Protein AF-A0A358FY50-F1 (afdb_monomer_lite)

pLDDT: mean 78.14, std 11.71, range [50.5, 92.5]

Structure (mmCIF, N/CA/C/O backbone):
data_AF-A0A358FY50-F1
#
_entry.id   AF-A0A358FY50-F1
#
loop_
_atom_site.group_PDB
_atom_site.id
_atom_site.type_symbol
_atom_site.label_atom_id
_atom_site.label_alt_id
_atom_site.label_comp_id
_atom_site.label_asym_id
_atom_site.label_entity_id
_atom_site.label_seq_id
_atom_site.pdbx_PDB_ins_code
_atom_site.Cartn_x
_atom_site.Cartn_y
_atom_site.Cartn_z
_atom_site.occupancy
_atom_site.B_iso_or_equiv
_atom_site.auth_seq_id
_atom_site.auth_comp_id
_atom_site.auth_asym_id
_atom_site.auth_atom_id
_atom_site.pdbx_PDB_model_num
ATOM 1 N N . MET A 1 1 ? 14.376 -24.838 -35.888 1.00 52.25 1 MET A N 1
ATOM 2 C CA . MET A 1 1 ? 13.036 -24.900 -35.250 1.00 52.25 1 MET A CA 1
ATOM 3 C C . MET A 1 1 ? 13.033 -25.399 -33.799 1.00 52.25 1 MET A C 1
ATOM 5 O O . MET A 1 1 ? 12.183 -24.951 -33.048 1.00 52.25 1 MET A O 1
ATOM 9 N N . LYS A 1 2 ? 13.970 -26.251 -33.352 1.00 51.75 2 LYS A N 1
ATOM 10 C CA . LYS A 1 2 ? 13.984 -26.792 -31.972 1.00 51.75 2 LYS A CA 1
ATOM 11 C C . LYS A 1 2 ? 14.317 -25.758 -30.870 1.00 51.75 2 LYS A C 1
ATOM 13 O O . LYS A 1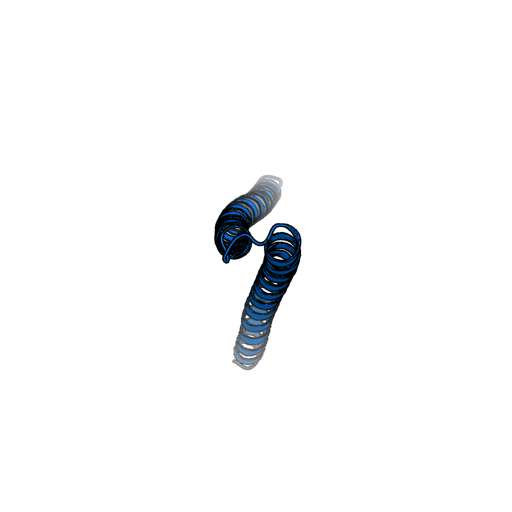 2 ? 13.880 -25.917 -29.741 1.00 51.75 2 LYS A O 1
ATOM 18 N N . LEU A 1 3 ? 15.006 -24.665 -31.219 1.00 57.34 3 LEU A N 1
ATOM 19 C CA . LEU A 1 3 ? 15.393 -23.588 -30.289 1.00 57.34 3 LEU A CA 1
ATOM 20 C C . LEU A 1 3 ? 14.239 -22.635 -29.910 1.00 57.34 3 LEU A C 1
ATOM 22 O O . LEU A 1 3 ? 14.252 -22.076 -28.820 1.00 57.34 3 LEU A O 1
ATOM 26 N N . LEU A 1 4 ? 13.216 -22.487 -30.762 1.00 59.28 4 LEU A N 1
ATOM 27 C CA . LEU A 1 4 ? 12.062 -21.616 -30.480 1.00 59.28 4 LEU A CA 1
ATOM 28 C C . LEU A 1 4 ? 11.100 -22.238 -29.451 1.00 59.28 4 LEU A C 1
ATOM 30 O O . LEU A 1 4 ? 10.488 -21.524 -28.662 1.00 59.28 4 LEU A O 1
ATOM 34 N N . PHE A 1 5 ? 10.993 -23.571 -29.424 1.00 59.81 5 PHE A N 1
ATOM 35 C CA . PHE A 1 5 ? 10.081 -24.282 -28.521 1.00 59.81 5 PHE A CA 1
ATOM 36 C C . PHE A 1 5 ? 10.575 -24.341 -27.067 1.00 59.81 5 PHE A C 1
ATOM 38 O O . PHE A 1 5 ? 9.751 -24.328 -26.156 1.00 59.81 5 PHE A O 1
ATOM 45 N N . THR A 1 6 ? 11.892 -24.355 -26.830 1.00 59.84 6 THR A N 1
ATOM 46 C CA . THR A 1 6 ? 12.453 -24.278 -25.468 1.00 59.84 6 THR A CA 1
ATOM 47 C C . THR A 1 6 ? 12.251 -22.884 -24.869 1.00 59.84 6 THR A C 1
ATOM 49 O O . THR A 1 6 ? 11.732 -22.768 -23.762 1.00 59.84 6 THR A O 1
ATOM 52 N N . GLN A 1 7 ? 12.539 -21.831 -25.640 1.00 57.62 7 GLN A N 1
ATOM 53 C CA . GLN A 1 7 ? 12.377 -20.433 -25.215 1.00 57.62 7 GLN A CA 1
ATOM 54 C C . GLN A 1 7 ? 10.916 -20.085 -24.875 1.00 57.62 7 GLN A C 1
ATOM 56 O O . GLN A 1 7 ? 10.644 -19.411 -23.883 1.00 57.62 7 GLN A O 1
ATOM 61 N N . ALA A 1 8 ? 9.951 -20.601 -25.647 1.00 55.78 8 ALA A N 1
ATOM 62 C CA . ALA A 1 8 ? 8.519 -20.399 -25.397 1.00 55.78 8 ALA A CA 1
ATOM 63 C C . ALA A 1 8 ? 7.991 -21.125 -24.141 1.00 55.78 8 ALA A C 1
ATOM 65 O O . ALA A 1 8 ? 6.948 -20.752 -23.601 1.00 55.78 8 ALA A O 1
ATOM 66 N N . ARG A 1 9 ? 8.680 -22.176 -23.674 1.00 56.66 9 ARG A N 1
ATOM 67 C CA . ARG A 1 9 ? 8.318 -22.895 -22.443 1.00 56.66 9 ARG A CA 1
ATOM 68 C C . ARG A 1 9 ? 8.918 -22.233 -21.204 1.00 56.66 9 ARG A C 1
ATOM 70 O O . ARG A 1 9 ? 8.243 -22.149 -20.185 1.00 56.66 9 ARG A O 1
ATOM 77 N N . GLU A 1 10 ? 10.142 -21.733 -21.319 1.00 54.81 10 GLU A N 1
ATOM 78 C CA . GLU A 1 10 ? 10.875 -21.055 -20.244 1.00 54.81 10 GLU A CA 1
ATOM 79 C C . GLU A 1 10 ? 10.226 -19.706 -19.873 1.00 54.81 10 GLU A C 1
ATOM 81 O O . GLU A 1 10 ? 9.987 -19.416 -18.703 1.00 54.81 10 GLU A O 1
ATOM 86 N N . SER A 1 11 ? 9.796 -18.938 -20.880 1.00 53.97 11 SER A N 1
ATOM 87 C CA . SER A 1 11 ? 9.092 -17.657 -20.696 1.00 53.97 11 SER A CA 1
ATOM 88 C C . SER A 1 11 ? 7.673 -17.787 -20.115 1.00 53.97 11 SER A C 1
ATOM 90 O O . SER A 1 11 ? 7.216 -16.885 -19.413 1.00 53.97 11 SER A O 1
ATOM 92 N N . ARG A 1 12 ? 6.974 -18.912 -20.338 1.00 58.34 12 ARG A N 1
ATOM 93 C CA . ARG A 1 12 ? 5.660 -19.178 -19.713 1.00 58.34 12 ARG A CA 1
ATOM 94 C C . ARG A 1 12 ? 5.758 -19.541 -18.232 1.00 58.34 12 ARG A C 1
ATOM 96 O O . ARG A 1 12 ? 4.840 -19.207 -17.492 1.00 58.34 12 ARG A O 1
ATOM 103 N N . GLY A 1 13 ? 6.834 -20.213 -17.817 1.00 58.12 13 GLY A N 1
ATOM 104 C CA . GLY A 1 13 ? 7.073 -20.545 -16.407 1.00 58.12 13 GLY A CA 1
ATOM 105 C C . GLY A 1 13 ? 7.372 -19.294 -15.584 1.00 58.12 13 GLY A C 1
ATOM 106 O O . GLY A 1 13 ? 6.643 -18.978 -14.651 1.00 58.12 13 GLY A O 1
ATOM 107 N N . SER A 1 14 ? 8.349 -18.498 -16.030 1.00 60.81 14 SER A N 1
ATOM 108 C CA . SER A 1 14 ? 8.789 -17.301 -15.301 1.00 60.81 14 SER A CA 1
ATOM 109 C C . SER A 1 14 ? 7.677 -16.263 -15.093 1.00 60.81 14 SER A C 1
ATOM 111 O O . SER A 1 14 ? 7.592 -15.668 -14.023 1.00 60.81 14 SER A O 1
ATOM 113 N N . GLY A 1 15 ? 6.785 -16.068 -16.072 1.00 61.47 15 GLY A N 1
ATOM 114 C CA . GLY A 1 15 ? 5.667 -15.131 -15.926 1.00 61.47 15 GLY A CA 1
ATOM 115 C C . GLY A 1 15 ? 4.586 -15.595 -14.941 1.00 61.47 15 GLY A C 1
ATOM 116 O O . GLY A 1 15 ? 3.962 -14.764 -14.283 1.00 61.47 15 GLY A O 1
ATOM 117 N N . ALA A 1 16 ? 4.343 -16.903 -14.823 1.00 66.06 16 ALA A N 1
ATOM 118 C CA . ALA A 1 16 ? 3.372 -17.436 -13.867 1.00 66.06 16 ALA A CA 1
ATOM 119 C C . ALA A 1 16 ? 3.906 -17.364 -12.427 1.00 66.06 16 ALA A C 1
ATOM 121 O O . ALA A 1 16 ? 3.172 -16.960 -11.524 1.00 66.06 16 ALA A O 1
ATOM 122 N N . ASP A 1 17 ? 5.191 -17.671 -12.242 1.00 75.38 17 ASP A N 1
ATOM 123 C CA . ASP A 1 17 ? 5.865 -17.647 -10.942 1.00 75.38 17 ASP A CA 1
ATOM 124 C C . ASP A 1 17 ? 5.962 -16.217 -10.372 1.00 75.38 17 ASP A C 1
ATOM 126 O O . ASP A 1 17 ? 5.681 -16.002 -9.191 1.00 75.38 17 ASP A O 1
ATOM 130 N N . ASP A 1 18 ? 6.248 -15.219 -11.220 1.00 78.56 18 ASP A N 1
ATOM 131 C CA . ASP A 1 18 ? 6.284 -13.797 -10.833 1.00 78.56 18 ASP A CA 1
ATOM 132 C C . ASP A 1 18 ? 4.912 -13.293 -10.350 1.00 78.56 18 ASP A C 1
ATOM 134 O O . ASP A 1 18 ? 4.806 -12.600 -9.332 1.00 78.56 18 ASP A O 1
ATOM 138 N N . ASN A 1 19 ? 3.837 -13.651 -11.064 1.00 79.44 19 ASN A N 1
ATOM 139 C CA . ASN A 1 19 ? 2.476 -13.256 -10.690 1.00 79.44 19 ASN A CA 1
ATOM 140 C C . ASN A 1 19 ? 2.018 -13.952 -9.404 1.00 79.44 19 ASN A C 1
ATOM 142 O O . ASN A 1 19 ? 1.390 -13.318 -8.553 1.00 79.44 19 ASN A O 1
ATOM 146 N N . LEU A 1 20 ? 2.356 -15.234 -9.237 1.00 84.31 20 LEU A N 1
ATOM 147 C CA . LEU A 1 20 ? 2.053 -15.988 -8.024 1.00 84.31 20 LEU A CA 1
ATOM 148 C C . LEU A 1 20 ? 2.803 -15.423 -6.810 1.00 84.31 20 LEU A C 1
ATOM 150 O O . LEU A 1 20 ? 2.193 -15.225 -5.759 1.00 84.31 20 LEU A O 1
ATOM 154 N N . GLY A 1 21 ? 4.092 -15.104 -6.957 1.00 85.94 21 GLY A N 1
ATOM 155 C CA . GLY A 1 21 ? 4.894 -14.492 -5.896 1.00 85.94 21 GLY A CA 1
ATOM 156 C C . GLY A 1 21 ? 4.335 -13.140 -5.456 1.00 85.94 21 GLY A C 1
ATOM 157 O O . GLY A 1 21 ? 4.178 -12.885 -4.261 1.00 85.94 21 GLY A O 1
ATOM 158 N N . ARG A 1 22 ? 3.936 -12.303 -6.419 1.00 83.75 22 ARG A N 1
ATOM 159 C CA . ARG A 1 22 ? 3.327 -10.995 -6.146 1.00 83.75 22 ARG A CA 1
ATOM 160 C C . ARG A 1 22 ? 1.952 -11.128 -5.482 1.00 83.75 22 ARG A C 1
ATOM 162 O O . ARG A 1 22 ? 1.676 -10.424 -4.516 1.00 83.75 22 ARG A O 1
ATOM 169 N N . GLY A 1 23 ? 1.119 -12.064 -5.943 1.00 87.12 23 GLY A N 1
ATOM 170 C CA . GLY A 1 23 ? -0.183 -12.352 -5.336 1.00 87.12 23 GLY A CA 1
ATOM 171 C C . GLY A 1 23 ? -0.069 -12.872 -3.901 1.00 87.12 23 GLY A C 1
ATOM 172 O O . GLY A 1 23 ? -0.811 -12.429 -3.025 1.00 87.12 23 GLY A O 1
ATOM 173 N N . MET A 1 24 ? 0.894 -13.759 -3.637 1.00 92.50 24 MET A N 1
ATOM 174 C CA . MET A 1 24 ? 1.155 -14.281 -2.295 1.00 92.50 24 MET A CA 1
ATOM 175 C C . MET A 1 24 ? 1.651 -13.190 -1.344 1.00 92.50 24 MET A C 1
ATOM 177 O O . MET A 1 24 ? 1.183 -13.111 -0.212 1.00 92.50 24 MET A O 1
ATOM 181 N N . GLU A 1 25 ? 2.538 -12.307 -1.802 1.00 89.12 25 GLU A N 1
ATOM 182 C CA . GLU A 1 25 ? 2.984 -11.165 -1.005 1.00 89.12 25 GLU A CA 1
ATOM 183 C C . GLU A 1 25 ? 1.816 -10.234 -0.640 1.00 89.12 25 GLU A C 1
ATOM 185 O O . GLU A 1 25 ? 1.663 -9.853 0.522 1.00 89.12 25 GLU A O 1
ATOM 190 N N . THR A 1 26 ? 0.944 -9.913 -1.603 1.00 88.62 26 THR A N 1
ATOM 191 C CA . THR A 1 26 ? -0.256 -9.107 -1.344 1.00 88.62 26 THR A CA 1
ATOM 192 C C . THR A 1 26 ? -1.209 -9.807 -0.374 1.00 88.62 26 THR A C 1
ATOM 194 O O . THR A 1 26 ? -1.726 -9.165 0.538 1.00 88.62 26 THR A O 1
ATOM 197 N N . ALA A 1 27 ? -1.417 -11.118 -0.516 1.00 90.44 27 ALA A N 1
ATOM 198 C CA . ALA A 1 27 ? -2.257 -11.890 0.395 1.00 90.44 27 ALA A CA 1
ATOM 199 C C . ALA A 1 27 ? -1.705 -11.891 1.830 1.00 90.44 27 ALA A C 1
ATOM 201 O O . ALA A 1 27 ? -2.470 -11.695 2.774 1.00 90.44 27 ALA A O 1
ATOM 202 N N . LEU A 1 28 ? -0.388 -12.050 2.001 1.00 92.44 28 LEU A N 1
ATOM 203 C CA . LEU A 1 28 ? 0.270 -11.979 3.309 1.00 92.44 28 LEU A CA 1
ATOM 204 C C . LEU A 1 28 ? 0.147 -10.586 3.933 1.00 92.44 28 LEU A C 1
ATOM 206 O O . LEU A 1 28 ? -0.161 -10.476 5.118 1.00 92.44 28 LEU A O 1
ATOM 210 N N . LEU A 1 29 ? 0.323 -9.525 3.141 1.00 90.81 29 LEU A N 1
ATOM 211 C CA . LEU A 1 29 ? 0.139 -8.148 3.600 1.00 90.81 29 LEU A CA 1
ATOM 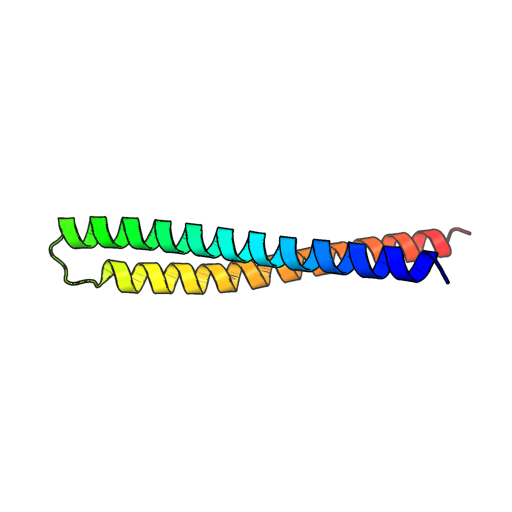212 C C . LEU A 1 29 ? -1.304 -7.907 4.070 1.00 90.81 29 LEU A C 1
ATOM 214 O O . LEU A 1 29 ? -1.524 -7.367 5.153 1.00 90.81 29 LEU A O 1
ATOM 218 N N . LEU A 1 30 ? -2.291 -8.343 3.282 1.00 89.50 30 LEU A N 1
ATOM 219 C CA . LEU A 1 30 ? -3.706 -8.237 3.639 1.00 89.50 30 LEU A CA 1
ATOM 220 C C . LEU A 1 30 ? -4.022 -9.030 4.908 1.00 89.50 30 LEU A C 1
ATOM 222 O O . 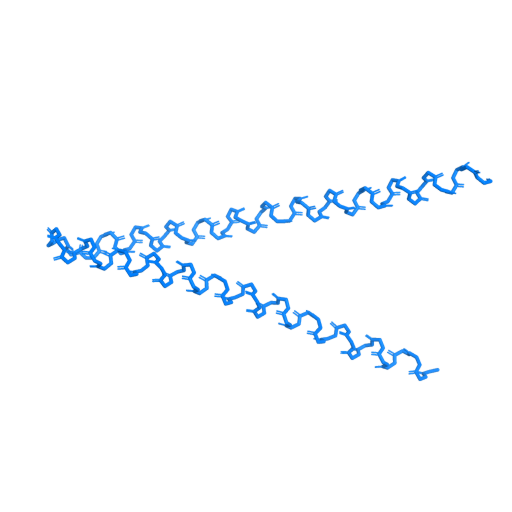LEU A 1 30 ? -4.666 -8.493 5.804 1.00 89.50 30 LEU A O 1
ATOM 226 N N . ALA A 1 31 ? -3.543 -10.272 5.015 1.00 91.81 31 ALA A N 1
ATOM 227 C CA . ALA A 1 31 ? -3.731 -11.103 6.201 1.00 91.81 31 ALA A CA 1
ATOM 228 C C . ALA A 1 31 ? -3.109 -10.464 7.453 1.00 91.81 31 ALA A C 1
ATOM 230 O O . ALA A 1 31 ? -3.719 -10.485 8.522 1.00 91.81 31 ALA A O 1
ATOM 231 N N . PHE A 1 32 ? -1.937 -9.842 7.317 1.00 92.50 32 PHE A N 1
ATOM 232 C CA . PHE A 1 32 ? -1.271 -9.122 8.398 1.00 92.50 32 PHE A CA 1
ATOM 233 C C . PHE A 1 32 ? -2.106 -7.933 8.892 1.00 92.50 32 PHE A C 1
ATOM 235 O O . PHE A 1 32 ? -2.402 -7.830 10.084 1.00 92.50 32 PHE A O 1
ATOM 242 N N . PHE A 1 33 ? -2.558 -7.068 7.981 1.00 89.38 33 PHE A N 1
ATOM 243 C CA . PHE A 1 33 ? -3.389 -5.913 8.335 1.00 89.38 33 PHE A CA 1
ATOM 244 C C . PHE A 1 33 ? -4.772 -6.310 8.858 1.00 89.38 33 PHE A C 1
ATOM 246 O O . PHE A 1 33 ? -5.282 -5.677 9.782 1.00 89.38 33 PHE A O 1
ATOM 253 N N . LEU A 1 34 ? -5.354 -7.382 8.319 1.00 89.19 34 LEU A N 1
ATOM 254 C CA . LEU A 1 34 ? -6.603 -7.958 8.805 1.00 89.19 34 LEU A CA 1
ATOM 255 C C . LEU A 1 34 ? -6.454 -8.476 10.241 1.00 89.19 34 LEU A C 1
ATOM 257 O O . LEU A 1 34 ? -7.300 -8.185 11.083 1.00 89.19 34 LEU A O 1
ATOM 261 N N . GLY A 1 35 ? -5.366 -9.195 10.536 1.00 89.75 35 GLY A N 1
ATOM 262 C CA .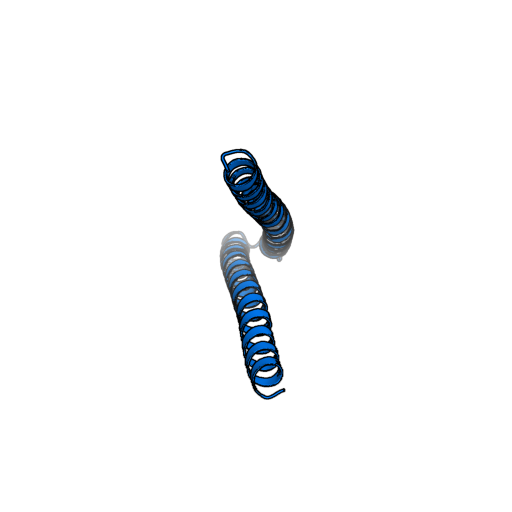 GLY A 1 35 ? -5.071 -9.702 11.877 1.00 89.75 35 GLY A CA 1
ATOM 263 C C . GLY A 1 35 ? -4.891 -8.581 12.901 1.00 89.75 35 GLY A C 1
ATOM 264 O O . GLY A 1 35 ? -5.458 -8.649 13.992 1.00 89.75 35 GLY A O 1
ATOM 265 N N . ILE A 1 36 ? -4.172 -7.516 12.533 1.00 90.31 36 ILE A N 1
ATOM 266 C CA . ILE A 1 36 ? -4.018 -6.328 13.386 1.00 90.31 36 ILE A CA 1
ATOM 267 C C . ILE A 1 36 ? -5.366 -5.637 13.597 1.00 90.31 36 ILE A C 1
ATOM 269 O O . ILE A 1 36 ? -5.725 -5.351 14.737 1.00 90.31 36 ILE A O 1
ATOM 273 N N . GLY A 1 37 ? -6.131 -5.398 12.530 1.00 85.94 37 GLY A N 1
ATOM 274 C CA . GLY A 1 37 ? -7.440 -4.752 12.630 1.00 85.94 37 GLY A CA 1
ATOM 275 C C . GLY A 1 37 ? -8.396 -5.521 13.524 1.00 85.94 37 GLY A C 1
ATOM 276 O O . GLY A 1 37 ? -9.045 -4.925 14.376 1.00 85.94 37 GLY A O 1
ATOM 277 N N . TRP A 1 38 ? -8.406 -6.848 13.403 1.00 86.88 38 TRP A N 1
ATOM 278 C CA . TRP A 1 38 ? -9.215 -7.711 14.253 1.00 86.88 38 TRP A CA 1
ATOM 279 C C . TRP A 1 38 ? -8.800 -7.630 15.726 1.00 86.88 38 TRP A C 1
ATOM 281 O O . TRP A 1 38 ? -9.660 -7.525 16.601 1.00 86.88 38 TRP A O 1
ATOM 291 N N . LEU A 1 39 ? -7.494 -7.636 16.013 1.00 87.38 39 LEU A N 1
ATOM 292 C CA . LEU A 1 39 ? -6.989 -7.534 17.381 1.00 87.38 39 LEU A CA 1
ATOM 293 C C . LEU A 1 39 ? -7.349 -6.182 18.015 1.00 87.38 39 LEU A C 1
ATOM 295 O O . LEU A 1 39 ? -7.797 -6.141 19.160 1.00 87.38 39 LEU A O 1
ATOM 299 N N . VAL A 1 40 ? -7.204 -5.094 17.255 1.00 86.38 40 VAL A N 1
ATOM 300 C CA . VAL A 1 40 ? -7.537 -3.726 17.680 1.00 86.38 40 VAL A CA 1
ATOM 301 C C . VAL A 1 40 ? -9.042 -3.582 17.916 1.00 86.38 40 VAL A C 1
ATOM 303 O O . VAL A 1 40 ? -9.448 -3.150 18.995 1.00 86.38 40 VAL A O 1
ATOM 306 N N . ASP A 1 41 ? -9.878 -4.023 16.972 1.00 84.31 41 ASP A N 1
ATOM 307 C CA . ASP A 1 41 ? -11.340 -3.990 17.110 1.00 84.31 41 ASP A CA 1
ATOM 308 C C . ASP A 1 41 ? -11.811 -4.809 18.329 1.00 84.31 41 ASP A C 1
ATOM 310 O O . ASP A 1 41 ? -12.706 -4.391 19.069 1.00 84.31 41 ASP A O 1
ATOM 314 N N . ARG A 1 42 ? -11.163 -5.951 18.608 1.00 83.75 42 ARG A N 1
ATOM 315 C CA . ARG A 1 42 ? -11.471 -6.807 19.766 1.00 83.75 42 ARG A CA 1
ATOM 316 C C . ARG A 1 42 ? -11.100 -6.170 21.106 1.00 83.75 42 ARG A C 1
ATOM 318 O O . ARG A 1 42 ? -11.751 -6.488 22.107 1.00 83.75 42 ARG A O 1
ATOM 325 N N . TRP A 1 43 ? -10.069 -5.326 21.129 1.00 85.50 43 TRP A N 1
ATOM 326 C CA . TRP A 1 43 ? -9.581 -4.638 22.327 1.00 85.50 43 TRP A CA 1
ATOM 327 C C . TRP A 1 43 ? -10.393 -3.379 22.640 1.00 85.50 43 TRP A C 1
ATOM 329 O O . TRP A 1 43 ? -10.751 -3.160 23.794 1.00 85.50 43 TRP A O 1
ATOM 339 N N . LEU A 1 44 ? -10.730 -2.580 21.621 1.00 82.00 44 LEU A N 1
ATOM 340 C CA . LEU A 1 44 ? -11.493 -1.338 21.791 1.00 82.00 44 LEU A CA 1
ATOM 341 C C . LEU A 1 44 ? -13.016 -1.540 21.790 1.00 82.00 44 LEU A C 1
ATOM 343 O O . LEU A 1 44 ? -13.759 -0.603 22.074 1.00 82.00 44 LEU A O 1
ATOM 347 N N . GLY A 1 45 ? -13.502 -2.739 21.456 1.00 78.12 45 GLY A N 1
ATOM 348 C CA . GLY A 1 45 ? -14.938 -3.018 21.349 1.00 78.12 45 GLY A CA 1
ATOM 349 C C . GLY A 1 45 ? -15.618 -2.266 20.199 1.00 78.12 45 GLY A C 1
ATOM 350 O O . GLY A 1 45 ? -16.847 -2.264 20.095 1.00 78.12 45 GLY A O 1
ATOM 351 N N . THR A 1 46 ? -14.836 -1.632 19.324 1.00 69.94 46 THR A N 1
ATOM 352 C CA . THR A 1 46 ? -15.318 -1.005 18.103 1.00 69.94 46 THR A CA 1
ATOM 353 C C . THR A 1 46 ? -15.739 -2.109 17.137 1.00 69.94 46 THR A C 1
ATOM 355 O O . THR A 1 46 ? -14.940 -2.946 16.729 1.00 69.94 46 THR A O 1
ATOM 358 N N . ARG A 1 47 ? -17.026 -2.130 16.761 1.00 71.00 47 ARG A N 1
ATOM 359 C CA . ARG A 1 47 ? -17.507 -2.861 15.567 1.00 71.00 47 ARG A CA 1
ATOM 360 C C . ARG A 1 47 ? -16.607 -2.507 14.367 1.00 71.00 47 ARG A C 1
ATOM 362 O O . ARG A 1 47 ? -16.086 -1.397 14.394 1.00 71.00 47 ARG A O 1
ATOM 369 N N . PRO A 1 48 ? -16.459 -3.373 13.338 1.00 77.75 48 PRO A N 1
ATOM 370 C CA . PRO A 1 48 ? -15.208 -3.676 12.613 1.00 77.75 48 PRO A CA 1
ATOM 371 C C . PRO A 1 48 ? -14.631 -2.518 11.771 1.00 77.75 48 PRO A C 1
ATOM 373 O O . PRO A 1 48 ? -14.425 -2.630 10.565 1.00 77.75 48 PRO A O 1
ATOM 376 N N . LEU A 1 49 ? -14.415 -1.366 12.392 1.00 85.19 49 LEU A N 1
ATOM 377 C CA . LEU A 1 49 ? -14.024 -0.110 11.773 1.00 85.19 49 LEU A CA 1
ATOM 378 C C . LEU A 1 49 ? -12.527 -0.115 11.489 1.00 85.19 49 LEU A C 1
ATOM 380 O O . LEU A 1 49 ? -12.124 0.286 10.395 1.00 85.19 49 LEU A O 1
ATOM 384 N N . PHE A 1 50 ? -11.708 -0.611 12.424 1.00 83.31 50 PHE A N 1
ATOM 385 C CA . PHE A 1 50 ? -10.268 -0.697 12.207 1.00 83.31 50 PHE A CA 1
ATOM 386 C C . PHE A 1 50 ? -9.923 -1.794 11.207 1.00 83.31 50 PHE A C 1
ATOM 388 O O . PHE A 1 50 ? -9.071 -1.560 10.355 1.00 83.31 50 PHE A O 1
ATOM 395 N N . MET A 1 51 ? -10.618 -2.935 11.222 1.00 84.25 51 MET A N 1
ATOM 396 C CA . MET A 1 51 ? -10.502 -3.942 10.163 1.00 84.25 51 MET A CA 1
ATOM 397 C C . MET A 1 51 ? -10.737 -3.336 8.777 1.00 84.25 51 MET A C 1
ATOM 399 O O . MET A 1 51 ? -9.891 -3.480 7.897 1.00 84.25 51 MET A O 1
ATOM 403 N N . ILE A 1 52 ? -11.864 -2.642 8.578 1.00 87.12 52 ILE A N 1
ATOM 404 C CA . ILE A 1 52 ? -12.204 -2.055 7.274 1.00 87.12 52 ILE A CA 1
ATOM 405 C C . ILE A 1 52 ? -11.170 -0.993 6.882 1.00 87.12 52 ILE A C 1
ATOM 407 O O . ILE A 1 52 ? -10.658 -1.021 5.763 1.00 87.12 52 ILE A O 1
ATOM 411 N N . GLY A 1 53 ? -10.816 -0.092 7.803 1.00 89.81 53 GLY A N 1
ATOM 412 C CA . GLY A 1 53 ? -9.834 0.961 7.546 1.00 89.81 53 GLY A CA 1
ATOM 413 C C . GLY A 1 53 ? -8.454 0.414 7.173 1.00 89.81 53 GLY A C 1
ATOM 414 O O . GLY A 1 53 ? -7.856 0.860 6.196 1.00 89.81 53 GLY A O 1
ATOM 415 N N . LEU A 1 54 ? -7.964 -0.591 7.900 1.00 87.25 54 LEU A N 1
ATOM 416 C CA . LEU A 1 54 ? -6.655 -1.195 7.652 1.00 87.25 54 LEU A CA 1
ATOM 417 C C . LEU A 1 54 ? -6.618 -2.028 6.370 1.00 87.25 54 LEU A C 1
ATOM 419 O O . LEU A 1 54 ? -5.611 -2.003 5.667 1.00 87.25 54 LEU A O 1
ATOM 423 N N . VAL A 1 55 ? -7.707 -2.714 6.016 1.00 86.75 55 VAL A N 1
ATOM 424 C CA . VAL A 1 55 ? -7.803 -3.419 4.728 1.00 86.75 55 VAL A CA 1
ATOM 425 C C . VAL A 1 55 ? -7.793 -2.426 3.565 1.00 86.75 55 VAL A C 1
ATOM 427 O O . VAL A 1 55 ? -7.061 -2.634 2.597 1.00 86.75 55 VAL A O 1
ATOM 430 N N . LEU A 1 56 ? -8.539 -1.319 3.663 1.00 90.88 56 LEU A N 1
ATOM 431 C CA . LEU A 1 56 ? -8.501 -0.255 2.653 1.00 90.88 56 LEU A CA 1
ATOM 432 C C . LEU A 1 56 ? -7.106 0.373 2.548 1.00 90.88 56 LEU A C 1
ATOM 434 O O . LEU A 1 56 ? -6.622 0.612 1.441 1.00 90.88 56 LEU A O 1
ATOM 438 N N . PHE A 1 57 ? -6.432 0.586 3.679 1.00 90.44 57 PHE A N 1
ATOM 439 C CA . PHE A 1 57 ? -5.057 1.076 3.707 1.00 90.44 57 PHE A CA 1
ATOM 440 C C . PHE A 1 57 ? -4.082 0.097 3.038 1.00 90.44 57 PHE A C 1
ATOM 442 O O . PHE A 1 57 ? -3.273 0.508 2.210 1.00 90.44 57 PHE A O 1
ATOM 449 N N . ALA A 1 58 ? -4.186 -1.201 3.327 1.00 87.94 58 ALA A N 1
ATOM 450 C CA . ALA A 1 58 ? -3.358 -2.233 2.707 1.00 87.94 58 ALA A CA 1
ATOM 451 C C . ALA A 1 58 ? -3.605 -2.344 1.192 1.00 87.94 58 ALA A C 1
ATOM 453 O O . ALA A 1 58 ? -2.658 -2.491 0.413 1.00 87.94 58 ALA A O 1
ATOM 454 N N . ALA A 1 59 ? -4.861 -2.212 0.755 1.00 86.38 59 ALA A N 1
ATOM 455 C CA . ALA A 1 59 ? -5.212 -2.158 -0.659 1.00 86.38 59 ALA A CA 1
ATOM 456 C C . ALA A 1 59 ? -4.584 -0.930 -1.341 1.00 86.38 59 ALA A C 1
ATOM 458 O O . ALA A 1 59 ? -3.894 -1.074 -2.351 1.00 86.38 59 ALA A O 1
ATOM 459 N N . ALA A 1 60 ? -4.737 0.264 -0.760 1.00 90.94 60 ALA A N 1
ATOM 460 C CA . ALA A 1 60 ? -4.120 1.486 -1.276 1.00 90.94 60 ALA A CA 1
ATOM 461 C C . ALA A 1 60 ? -2.584 1.386 -1.314 1.00 90.94 60 ALA A C 1
ATOM 463 O O . ALA A 1 60 ? -1.966 1.711 -2.327 1.00 90.94 60 ALA A O 1
ATOM 464 N N . GLY A 1 61 ? -1.963 0.863 -0.254 1.00 87.31 61 GLY A N 1
ATOM 465 C CA . GLY A 1 61 ? -0.522 0.618 -0.192 1.00 87.31 61 GLY A CA 1
ATOM 466 C C . GLY A 1 61 ? -0.038 -0.345 -1.278 1.00 87.31 61 GLY A C 1
ATOM 467 O O . GLY A 1 61 ? 1.003 -0.107 -1.888 1.00 87.31 61 GLY A O 1
ATOM 468 N N . SER A 1 62 ? -0.823 -1.377 -1.597 1.00 84.81 62 SER A N 1
ATOM 469 C CA . SER A 1 62 ? -0.519 -2.315 -2.687 1.00 84.81 62 SER A CA 1
ATOM 470 C C . SER A 1 62 ? -0.521 -1.623 -4.055 1.00 84.81 62 SER A C 1
ATOM 472 O O . SER A 1 62 ? 0.374 -1.860 -4.867 1.00 84.81 62 SER A O 1
ATOM 474 N N . PHE A 1 63 ? -1.464 -0.705 -4.292 1.00 86.31 63 PHE A N 1
ATOM 475 C CA . PHE A 1 63 ? -1.481 0.127 -5.501 1.00 86.31 63 PHE A CA 1
ATOM 476 C C . PHE A 1 63 ? -0.275 1.069 -5.581 1.00 86.31 63 PHE A C 1
ATOM 478 O O . PHE A 1 63 ? 0.354 1.178 -6.634 1.00 86.31 63 PHE A O 1
ATOM 485 N N . VAL A 1 64 ? 0.083 1.724 -4.473 1.00 88.88 64 VAL A N 1
ATOM 486 C CA . VAL A 1 64 ? 1.266 2.598 -4.416 1.00 88.88 64 VAL A CA 1
ATOM 487 C C . VAL A 1 64 ? 2.537 1.800 -4.699 1.00 88.88 64 VAL A C 1
ATOM 489 O O . VAL A 1 64 ? 3.345 2.217 -5.530 1.00 88.88 64 VAL A O 1
ATOM 492 N N . LYS A 1 65 ? 2.691 0.625 -4.077 1.00 84.25 65 LYS A N 1
ATOM 493 C CA . LYS A 1 65 ? 3.825 -0.271 -4.325 1.00 84.25 65 LYS A CA 1
ATOM 494 C C . LYS A 1 65 ? 3.906 -0.663 -5.799 1.00 84.25 65 LYS A C 1
ATOM 496 O O . LYS A 1 65 ? 4.987 -0.616 -6.376 1.00 84.25 65 LYS A O 1
ATOM 501 N N . MET A 1 66 ? 2.777 -1.009 -6.419 1.00 84.00 66 MET A N 1
ATOM 502 C CA . MET A 1 66 ? 2.730 -1.346 -7.843 1.00 84.00 66 MET A CA 1
ATOM 503 C C . MET A 1 66 ? 3.229 -0.189 -8.718 1.00 84.00 66 MET A C 1
ATOM 505 O O . MET A 1 66 ? 3.977 -0.426 -9.665 1.00 84.00 66 MET A O 1
ATOM 509 N N . LYS A 1 67 ? 2.867 1.056 -8.380 1.00 79.81 67 LYS A N 1
ATOM 510 C CA . LYS A 1 67 ? 3.346 2.239 -9.104 1.00 79.81 67 LYS A CA 1
ATOM 511 C C . LYS A 1 67 ? 4.859 2.429 -8.957 1.00 79.81 67 LYS A C 1
ATOM 513 O O . LYS A 1 67 ? 5.545 2.647 -9.948 1.00 79.81 67 LYS A O 1
ATOM 518 N N . LEU A 1 68 ? 5.375 2.318 -7.733 1.00 82.75 68 LEU A N 1
ATOM 519 C CA . LEU A 1 68 ? 6.805 2.475 -7.446 1.00 82.75 68 LEU A CA 1
ATOM 520 C C . LEU A 1 68 ? 7.651 1.386 -8.116 1.00 82.75 68 LEU A C 1
ATOM 522 O O . LEU A 1 68 ? 8.711 1.671 -8.669 1.00 82.75 68 LEU A O 1
ATOM 526 N N . ASP A 1 69 ? 7.174 0.141 -8.097 1.00 83.38 69 ASP A N 1
ATOM 527 C CA . ASP A 1 69 ? 7.860 -0.972 -8.752 1.00 83.38 69 ASP A CA 1
ATOM 528 C C . ASP A 1 69 ? 7.942 -0.748 -10.266 1.00 83.38 69 ASP A C 1
ATOM 530 O O . ASP A 1 69 ? 8.999 -0.949 -10.864 1.00 83.38 69 ASP A O 1
ATOM 534 N N . TYR A 1 70 ? 6.862 -0.249 -10.874 1.00 80.00 70 TYR A N 1
ATOM 535 C CA . TYR A 1 70 ? 6.840 0.097 -12.292 1.00 80.00 70 TYR A CA 1
ATOM 536 C C . TYR A 1 70 ? 7.868 1.180 -12.650 1.00 80.00 70 TYR A C 1
ATOM 538 O O . TYR A 1 70 ? 8.649 0.982 -13.584 1.00 80.00 70 TYR A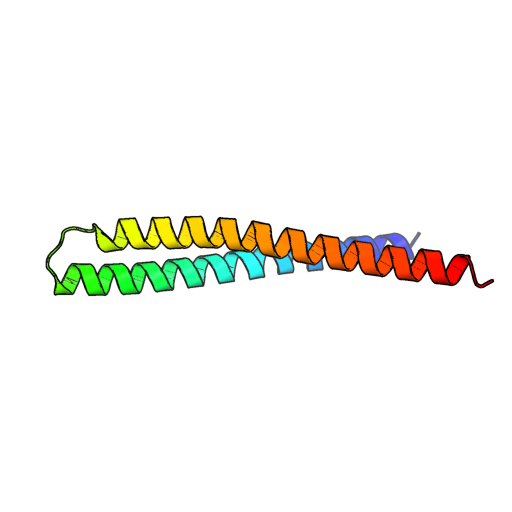 O 1
ATOM 546 N N . ASP A 1 71 ? 7.925 2.274 -11.883 1.00 77.25 71 ASP A N 1
ATOM 547 C CA . ASP A 1 71 ? 8.905 3.348 -12.097 1.00 77.25 71 ASP A CA 1
ATOM 548 C C . ASP A 1 71 ? 10.343 2.798 -12.012 1.00 77.25 71 ASP A C 1
ATOM 550 O O . ASP A 1 71 ? 11.167 3.047 -12.896 1.00 77.25 71 ASP A O 1
ATOM 554 N N . SER A 1 72 ? 10.622 1.937 -11.026 1.00 78.12 72 SER A N 1
ATOM 555 C CA . SER A 1 72 ? 11.942 1.311 -10.862 1.00 78.12 72 SER A CA 1
ATOM 556 C C . SER A 1 72 ? 12.314 0.353 -12.004 1.00 78.12 72 SER A C 1
ATOM 558 O O . SER A 1 72 ? 13.483 0.251 -12.385 1.00 78.12 72 SER A O 1
ATOM 560 N N . ARG A 1 73 ? 11.331 -0.345 -12.594 1.00 77.50 73 ARG A N 1
ATOM 561 C CA . ARG A 1 73 ? 11.554 -1.203 -13.768 1.00 77.50 73 ARG A CA 1
ATOM 562 C C . ARG A 1 73 ? 11.891 -0.369 -15.001 1.00 77.50 73 ARG A C 1
ATOM 564 O O . ARG A 1 73 ? 12.771 -0.760 -15.766 1.00 77.50 73 ARG A O 1
ATOM 571 N N . MET A 1 74 ? 11.223 0.767 -15.189 1.00 76.56 74 MET A N 1
ATOM 572 C CA . MET A 1 74 ? 11.469 1.647 -16.334 1.00 76.56 74 MET A CA 1
ATOM 573 C C . MET A 1 74 ? 12.848 2.299 -16.258 1.00 76.56 74 MET A C 1
ATOM 575 O O . MET A 1 74 ? 13.565 2.303 -17.255 1.00 76.56 74 MET A O 1
ATOM 579 N N . GLU A 1 75 ? 13.268 2.746 -15.075 1.00 80.44 75 GLU A N 1
ATOM 580 C CA . GLU A 1 75 ? 14.609 3.303 -14.871 1.00 80.44 75 GLU A CA 1
ATOM 581 C C . GLU A 1 75 ? 15.714 2.289 -15.212 1.00 80.44 75 GLU A C 1
ATOM 583 O O . GLU A 1 75 ? 16.683 2.622 -15.899 1.00 80.44 75 GLU A O 1
ATOM 588 N N . ARG A 1 76 ? 15.540 1.017 -14.823 1.00 77.00 76 ARG A N 1
ATOM 589 C CA . ARG A 1 76 ? 16.473 -0.065 -15.187 1.00 77.00 76 ARG A CA 1
ATOM 590 C C . ARG A 1 76 ? 16.554 -0.274 -16.698 1.00 77.00 76 ARG A C 1
ATOM 592 O O . ARG A 1 76 ? 17.651 -0.357 -17.246 1.00 77.00 76 ARG A O 1
ATOM 599 N N . LEU A 1 77 ? 15.408 -0.316 -17.376 1.00 77.75 77 LEU A N 1
ATOM 600 C CA . LEU A 1 77 ? 15.351 -0.485 -18.831 1.00 77.75 77 LEU A CA 1
ATOM 601 C C . LEU A 1 77 ? 15.956 0.715 -19.572 1.00 77.75 77 LEU A C 1
ATOM 603 O O . LEU A 1 77 ? 16.602 0.547 -20.607 1.00 77.75 77 LEU A O 1
ATOM 607 N N . GLU A 1 78 ? 15.777 1.932 -19.058 1.00 80.38 78 GLU A N 1
ATOM 608 C CA . GLU A 1 78 ? 16.440 3.116 -19.600 1.00 80.38 78 GLU A CA 1
ATOM 609 C C . GLU A 1 78 ? 17.957 3.070 -19.409 1.00 80.38 78 GLU A C 1
ATOM 611 O O . GLU A 1 78 ? 18.692 3.394 -20.345 1.00 80.38 78 GLU A O 1
ATOM 616 N N . ALA A 1 79 ? 18.438 2.645 -18.239 1.00 79.06 79 ALA A N 1
ATOM 617 C CA . ALA A 1 79 ? 19.865 2.486 -17.975 1.00 79.06 79 ALA A CA 1
ATOM 618 C C . ALA A 1 79 ? 20.502 1.458 -18.926 1.00 79.06 79 ALA A C 1
ATOM 620 O O . ALA A 1 79 ? 21.539 1.733 -19.532 1.00 79.06 79 ALA A O 1
ATOM 621 N N . GLU A 1 80 ? 19.846 0.315 -19.144 1.00 80.56 80 GLU A N 1
ATOM 622 C CA . GLU A 1 80 ? 20.290 -0.692 -20.116 1.00 80.56 80 GLU A CA 1
ATOM 623 C C . GLU A 1 80 ? 20.358 -0.128 -21.541 1.00 80.56 80 GLU A C 1
ATOM 625 O O . GLU A 1 80 ? 21.352 -0.327 -22.243 1.00 80.56 80 GLU A O 1
ATOM 630 N N . ARG A 1 81 ? 19.345 0.641 -21.964 1.00 77.44 81 ARG A N 1
ATOM 631 C CA . ARG A 1 81 ? 19.332 1.287 -23.288 1.00 77.44 81 ARG A CA 1
ATOM 632 C C . ARG A 1 81 ? 20.445 2.318 -23.447 1.00 77.44 81 ARG A C 1
ATOM 634 O O . ARG A 1 81 ? 21.055 2.371 -24.513 1.00 77.44 81 ARG A O 1
ATOM 641 N N . ARG A 1 82 ? 20.729 3.115 -22.412 1.00 76.00 82 ARG A N 1
ATOM 642 C CA . ARG A 1 82 ? 21.829 4.097 -22.416 1.00 76.00 82 ARG A CA 1
ATOM 643 C C . ARG A 1 82 ? 23.194 3.416 -22.489 1.00 76.00 82 ARG A C 1
ATOM 645 O O . ARG A 1 82 ? 24.068 3.895 -23.203 1.00 76.00 82 ARG A O 1
ATOM 652 N N . ASN A 1 83 ? 23.377 2.292 -21.803 1.00 77.00 83 ASN A N 1
ATOM 653 C CA . ASN A 1 83 ? 24.617 1.519 -21.880 1.00 77.00 83 ASN A CA 1
ATOM 654 C C . ASN A 1 83 ? 24.793 0.880 -23.267 1.00 77.00 83 ASN A C 1
ATOM 656 O O . ASN A 1 83 ? 25.882 0.922 -23.839 1.00 77.00 83 ASN A O 1
ATOM 660 N N . ALA A 1 84 ? 23.712 0.348 -23.844 1.00 78.19 84 ALA A N 1
ATOM 661 C CA . ALA A 1 84 ? 23.725 -0.241 -25.180 1.00 78.19 84 ALA A CA 1
ATOM 662 C C . ALA A 1 84 ? 23.967 0.797 -26.293 1.00 78.19 84 ALA A C 1
ATOM 664 O O . ALA A 1 84 ? 24.680 0.507 -27.255 1.00 78.19 84 ALA A O 1
ATOM 665 N N . SER A 1 85 ? 23.409 2.008 -26.175 1.00 75.81 85 SER A N 1
ATOM 666 C CA . SER A 1 85 ? 23.671 3.091 -27.130 1.00 75.81 85 SER A CA 1
ATOM 667 C C . SER A 1 85 ? 25.097 3.627 -27.011 1.00 75.81 85 SER A C 1
ATOM 669 O O . SER A 1 85 ? 25.735 3.852 -28.036 1.00 75.81 85 SER A O 1
ATOM 671 N N . GLN A 1 86 ? 25.636 3.751 -25.793 1.00 73.50 86 GLN A N 1
ATOM 672 C CA . GLN A 1 86 ? 27.035 4.126 -25.585 1.00 73.50 86 GLN A CA 1
ATOM 673 C C . GLN A 1 86 ? 27.988 3.102 -26.202 1.00 73.50 86 GLN A C 1
ATOM 675 O O . GLN A 1 86 ? 28.830 3.488 -27.003 1.00 73.50 86 GLN A O 1
ATOM 680 N N . ALA A 1 87 ? 27.794 1.803 -25.948 1.00 71.06 87 ALA A N 1
ATOM 681 C CA . ALA A 1 87 ? 28.628 0.739 -26.518 1.00 71.06 87 ALA A CA 1
ATOM 682 C C . ALA A 1 87 ? 28.630 0.702 -28.061 1.00 71.06 87 ALA A C 1
ATOM 68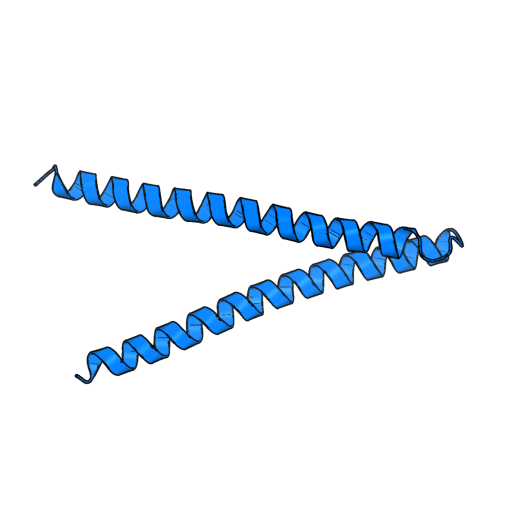4 O O . ALA A 1 87 ? 29.574 0.197 -28.667 1.00 71.06 87 ALA A O 1
ATOM 685 N N . ARG A 1 88 ? 27.578 1.226 -28.704 1.00 71.44 88 ARG A N 1
ATOM 686 C CA . ARG A 1 88 ? 27.470 1.319 -30.165 1.00 71.44 88 ARG A CA 1
ATOM 687 C C . ARG A 1 88 ? 28.133 2.571 -30.744 1.00 71.44 88 ARG A C 1
ATOM 689 O O . ARG A 1 88 ? 28.531 2.539 -31.900 1.00 71.44 88 ARG A O 1
ATOM 696 N N . THR A 1 89 ? 28.244 3.642 -29.962 1.00 67.62 89 THR A N 1
ATOM 697 C CA . THR A 1 89 ? 28.900 4.895 -30.368 1.00 67.62 89 THR A CA 1
ATOM 698 C C . THR A 1 89 ? 30.421 4.826 -30.223 1.00 67.62 89 THR A C 1
ATOM 700 O O . THR A 1 89 ? 31.130 5.494 -30.965 1.00 67.62 89 THR A O 1
ATOM 703 N N . THR A 1 90 ? 30.948 4.010 -29.306 1.00 62.00 90 THR A N 1
ATOM 704 C CA . THR A 1 90 ? 32.400 3.862 -29.081 1.00 62.00 90 THR A CA 1
ATOM 705 C C . THR A 1 90 ? 33.103 2.878 -30.031 1.00 62.00 90 THR A C 1
ATOM 707 O O . THR A 1 90 ? 34.236 2.489 -29.748 1.00 62.00 90 THR A O 1
ATOM 710 N N . ARG A 1 91 ? 32.459 2.443 -31.124 1.00 50.50 91 ARG A N 1
ATOM 711 C CA . ARG A 1 91 ? 32.989 1.442 -32.064 1.00 50.50 91 ARG A CA 1
ATOM 712 C C . ARG A 1 91 ? 33.142 1.984 -33.478 1.00 50.50 91 ARG A C 1
ATOM 714 O O . ARG A 1 91 ? 32.266 2.769 -33.894 1.00 50.50 91 ARG A O 1
#

Secondary structure (DSSP, 8-state):
-HHHHHHHHHHHHHHHHHHHHHHHHHHHHHHHHHHHHHHHHHHH---SHHHHHHHHHHHHHHHHHHHHHHHHHHHHHHHHHHHHHHHHHT-

Sequence (91 aa):
MKLLFTQARESRGSGADDNLGRGMETALLLAFFLGIGWLVDRWLGTRPLFMIGLVLFAAAGSFVKMKLDYDSRMERLEAERRNASQARTTR

Radius of gyration: 21.52 Å; chains: 1; bounding box: 50×32×58 Å

Foldseek 3Di:
DVVVVVVVVVVVVVVVVVVVVLVVVLVVLLVVQLVVQVVVCVVVVPDSPSNVVSNVVSVVVSVVVVVVVVVVVVVVVVVVVVVVVVVVVVD